Protein AF-A0A6L7X2J3-F1 (afdb_monomer_lite)

Sequence (134 aa):
MQEERAPAGAARVVRRAAAARRCGDAVPAAAGHPRRQVHFTLTLACRLNEVERFFALLPGKQLRRGVHRSTQELEPAIRGAIDTVNADLRPFRRTKSADEILATSKRWCLGTLDGLQRHKEISKASESTTCVTM

Foldseek 3Di:
DDPPPQPPPQAEAEDEDDPPDDPPPDDCPVPPDPSYHYHYDYPQLCVPDVVSVLVVCCCVPFVVVDDDPDPVSVVVSVVVSVVVCVVPVDPPDDPDDSVRSVVVSVVVVVVVVVVVVVVVVVVVVVVVVVVVPD

Structure (mmCIF, N/CA/C/O backbone):
data_AF-A0A6L7X2J3-F1
#
_entry.id   AF-A0A6L7X2J3-F1
#
loop_
_atom_site.group_PDB
_atom_site.id
_atom_site.type_symbol
_atom_site.label_atom_id
_atom_site.label_alt_id
_atom_site.label_comp_id
_atom_site.label_asym_id
_atom_site.label_entity_id
_atom_site.label_seq_id
_atom_site.pdbx_PDB_ins_code
_atom_site.Cartn_x
_atom_site.Cartn_y
_atom_site.Cartn_z
_atom_site.occupancy
_atom_site.B_iso_or_equiv
_atom_site.auth_seq_id
_atom_site.auth_comp_id
_atom_site.auth_asym_id
_atom_site.auth_atom_id
_atom_site.pdbx_PDB_model_num
ATOM 1 N N . MET A 1 1 ? 1.403 -12.368 -18.841 1.00 28.92 1 MET A N 1
ATOM 2 C CA . MET A 1 1 ? 0.941 -13.569 -18.111 1.00 28.92 1 MET A CA 1
ATOM 3 C C . MET A 1 1 ? -0.522 -13.368 -17.782 1.00 28.92 1 MET A C 1
ATOM 5 O O . MET A 1 1 ? -0.855 -12.323 -17.238 1.00 28.92 1 MET A O 1
ATOM 9 N N . GLN A 1 2 ? -1.387 -14.279 -18.222 1.00 23.83 2 GLN A N 1
ATOM 10 C CA . GLN A 1 2 ? -2.829 -14.133 -18.056 1.00 23.83 2 GLN A CA 1
ATOM 11 C C . GLN A 1 2 ? -3.178 -14.075 -16.569 1.00 23.83 2 GLN A C 1
ATOM 13 O O . GLN A 1 2 ? -2.687 -14.877 -15.776 1.00 23.83 2 GLN A O 1
ATOM 18 N N . GLU A 1 3 ? -3.998 -13.098 -16.189 1.00 33.53 3 GLU A N 1
ATOM 19 C CA . GLU A 1 3 ? -4.639 -13.078 -14.883 1.00 33.53 3 GLU A CA 1
ATOM 20 C C . GLU A 1 3 ? -5.674 -14.201 -14.879 1.00 33.53 3 GLU A C 1
ATOM 22 O O . GLU A 1 3 ? -6.850 -14.001 -15.169 1.00 33.53 3 GLU A O 1
ATOM 27 N N . GLU A 1 4 ? -5.200 -15.423 -14.638 1.00 33.00 4 GLU A N 1
ATOM 28 C CA . GLU A 1 4 ? -6.060 -16.571 -14.420 1.00 33.00 4 GLU A CA 1
ATOM 29 C C . GLU A 1 4 ? -6.860 -16.280 -13.151 1.00 33.00 4 GLU A C 1
ATOM 31 O O . GLU A 1 4 ? -6.338 -16.260 -12.021 1.00 33.00 4 GLU A O 1
ATOM 36 N N . ARG A 1 5 ? -8.125 -15.926 -13.383 1.00 40.00 5 ARG A N 1
ATOM 37 C CA . ARG A 1 5 ? -9.124 -15.642 -12.363 1.00 40.00 5 ARG A CA 1
ATOM 38 C C . ARG A 1 5 ? -9.212 -16.885 -11.490 1.00 40.00 5 ARG A C 1
ATOM 40 O O . ARG A 1 5 ? -9.610 -17.946 -11.959 1.00 40.00 5 ARG A O 1
ATOM 47 N N . ALA A 1 6 ? -8.767 -16.759 -10.241 1.00 48.22 6 ALA A N 1
ATOM 48 C CA . ALA A 1 6 ? -8.730 -17.882 -9.318 1.00 48.22 6 ALA A CA 1
ATOM 49 C C . ALA A 1 6 ? -10.130 -18.524 -9.213 1.00 48.22 6 ALA A C 1
ATOM 51 O O . ALA A 1 6 ? -11.123 -17.786 -9.197 1.00 48.22 6 ALA A O 1
ATOM 52 N N . PRO A 1 7 ? -10.230 -19.865 -9.141 1.00 50.25 7 PRO A N 1
ATOM 53 C CA . PRO A 1 7 ? -11.517 -20.536 -9.009 1.00 50.25 7 PRO A CA 1
ATOM 54 C C . PRO A 1 7 ? -12.232 -20.035 -7.750 1.00 50.25 7 PRO A C 1
ATOM 56 O O . PRO A 1 7 ? -11.593 -19.767 -6.727 1.00 50.25 7 PRO A O 1
ATOM 59 N N . ALA A 1 8 ? -13.554 -19.879 -7.834 1.00 51.44 8 ALA A N 1
ATOM 60 C CA . ALA A 1 8 ? -14.373 -19.334 -6.755 1.00 51.44 8 ALA A CA 1
ATOM 61 C C . ALA A 1 8 ? -14.059 -20.036 -5.416 1.00 51.44 8 ALA A C 1
ATOM 63 O O . ALA A 1 8 ? -14.184 -21.254 -5.288 1.00 51.44 8 ALA A O 1
ATOM 64 N N . GLY A 1 9 ? -13.595 -19.267 -4.424 1.00 55.84 9 GLY A N 1
ATOM 65 C CA . GLY A 1 9 ? -13.215 -19.771 -3.097 1.00 55.84 9 GLY A CA 1
ATOM 66 C C . GLY A 1 9 ? -11.722 -20.071 -2.883 1.00 55.84 9 GLY A C 1
ATOM 67 O O . GLY A 1 9 ? -11.351 -20.493 -1.786 1.00 55.84 9 GLY A O 1
ATOM 68 N N . ALA A 1 10 ? -10.852 -19.848 -3.874 1.00 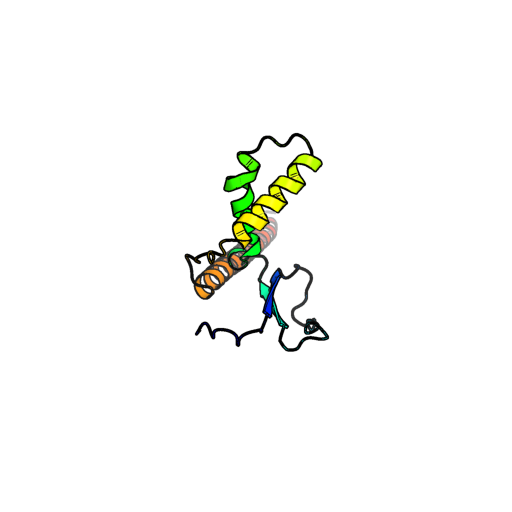61.78 10 ALA A N 1
ATOM 69 C CA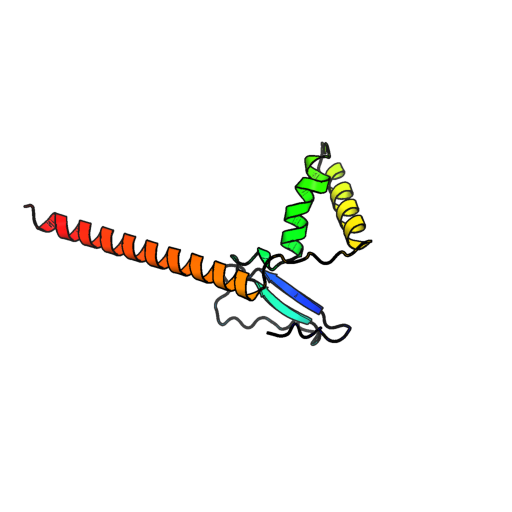 . ALA A 1 10 ? -9.401 -19.861 -3.679 1.00 61.78 10 ALA A CA 1
ATOM 70 C C . ALA A 1 10 ? -8.913 -18.508 -3.137 1.00 61.78 10 ALA A C 1
ATOM 72 O O . ALA A 1 10 ? -9.085 -17.466 -3.768 1.00 61.78 10 ALA A O 1
ATOM 73 N N . ALA A 1 11 ? -8.287 -18.521 -1.961 1.00 65.88 11 ALA A N 1
ATOM 74 C CA . ALA A 1 11 ? -7.763 -17.318 -1.328 1.00 65.88 11 ALA A CA 1
ATOM 75 C C . ALA A 1 11 ? -6.259 -17.201 -1.599 1.00 65.88 11 ALA A C 1
ATOM 77 O O . ALA A 1 11 ? -5.469 -18.045 -1.180 1.00 65.88 11 ALA A O 1
ATOM 78 N N . ARG A 1 12 ? -5.841 -16.131 -2.278 1.00 66.19 12 ARG A N 1
ATOM 79 C CA . ARG A 1 12 ? -4.420 -15.787 -2.402 1.00 66.19 12 ARG A CA 1
ATOM 80 C C . ARG A 1 12 ? -4.020 -14.924 -1.210 1.00 66.19 12 ARG A C 1
ATOM 82 O O . ARG A 1 12 ? -4.547 -13.834 -1.019 1.00 66.19 12 ARG A O 1
ATOM 89 N N . VAL A 1 13 ? -3.095 -15.418 -0.397 1.00 70.38 13 VAL A N 1
ATOM 90 C CA . VAL A 1 13 ? -2.556 -14.707 0.764 1.00 70.38 13 VAL A CA 1
ATOM 91 C C . VAL A 1 13 ? -1.255 -14.040 0.342 1.00 70.38 13 VAL A C 1
ATOM 93 O O . VAL A 1 13 ? -0.255 -14.714 0.113 1.00 70.38 13 VAL A O 1
ATOM 96 N N . VAL A 1 14 ? -1.250 -12.715 0.242 1.00 72.12 14 VAL A N 1
ATOM 97 C CA . VAL A 1 14 ? -0.047 -11.951 -0.108 1.00 72.12 14 VAL A CA 1
ATOM 98 C C . VAL A 1 14 ? 0.632 -11.475 1.171 1.00 72.12 14 VAL A C 1
ATOM 100 O O . VAL A 1 14 ? 0.008 -10.831 2.013 1.00 72.12 14 VAL A O 1
ATOM 103 N N . ARG A 1 15 ? 1.915 -11.798 1.338 1.00 70.19 15 ARG A N 1
ATOM 104 C CA . ARG A 1 15 ? 2.729 -11.370 2.482 1.00 70.19 15 ARG A CA 1
ATOM 105 C C . ARG A 1 15 ? 4.012 -10.719 1.999 1.00 70.19 15 ARG A C 1
ATOM 107 O O . ARG A 1 15 ? 4.631 -11.180 1.049 1.00 70.19 15 ARG A O 1
ATOM 114 N N . ARG A 1 16 ? 4.473 -9.683 2.691 1.00 68.38 16 ARG A N 1
ATOM 115 C CA . ARG A 1 16 ? 5.816 -9.146 2.461 1.00 68.38 16 ARG A CA 1
ATOM 116 C C . ARG A 1 16 ? 6.856 -10.149 2.962 1.00 68.38 16 ARG A C 1
ATOM 118 O O . ARG A 1 16 ? 6.736 -10.663 4.077 1.00 68.38 16 ARG A O 1
ATOM 125 N N . ALA A 1 17 ? 7.873 -10.438 2.156 1.00 65.44 17 ALA A N 1
ATOM 126 C CA . ALA A 1 17 ? 9.023 -11.200 2.630 1.00 65.44 17 ALA A CA 1
ATOM 127 C C . ALA A 1 17 ? 9.800 -10.355 3.653 1.00 65.44 17 ALA A C 1
ATOM 129 O O . ALA A 1 17 ? 10.194 -9.227 3.365 1.00 65.44 17 ALA A O 1
ATOM 130 N N . ALA A 1 18 ? 10.012 -10.885 4.858 1.00 62.91 18 ALA A N 1
ATOM 131 C CA . ALA A 1 18 ? 10.980 -10.308 5.784 1.00 62.91 18 ALA A CA 1
ATOM 132 C C . ALA A 1 18 ? 12.390 -10.531 5.216 1.00 62.91 18 ALA A C 1
ATOM 134 O O . ALA A 1 18 ? 12.655 -11.600 4.666 1.00 62.91 18 ALA A O 1
ATOM 135 N N . ALA A 1 19 ? 13.290 -9.555 5.377 1.00 57.34 19 ALA A N 1
ATOM 136 C CA . ALA A 1 19 ? 14.650 -9.594 4.823 1.00 57.34 19 ALA A CA 1
ATOM 137 C C . ALA A 1 19 ? 15.470 -10.835 5.241 1.00 57.34 19 ALA A C 1
ATOM 139 O O . ALA A 1 19 ? 16.445 -11.172 4.582 1.00 57.34 19 ALA A O 1
ATOM 140 N N . ALA A 1 20 ? 15.058 -11.525 6.308 1.00 52.19 20 ALA A N 1
ATOM 141 C CA . ALA A 1 20 ? 15.744 -12.680 6.875 1.00 52.19 20 ALA A CA 1
ATOM 142 C C . ALA A 1 20 ? 15.335 -14.049 6.292 1.00 52.19 20 ALA A C 1
ATOM 144 O O . ALA A 1 20 ? 15.897 -15.056 6.712 1.00 52.19 20 ALA A O 1
ATOM 145 N N . ARG A 1 21 ? 14.370 -14.139 5.361 1.00 55.47 21 ARG A N 1
ATOM 146 C CA . ARG A 1 21 ? 14.031 -15.441 4.751 1.00 55.47 21 ARG A CA 1
ATOM 147 C C . ARG A 1 21 ? 15.055 -15.777 3.672 1.00 55.47 21 ARG A C 1
ATOM 149 O O . ARG A 1 21 ? 15.137 -15.071 2.666 1.00 55.47 21 ARG A O 1
ATOM 156 N N . ARG A 1 22 ? 15.834 -16.841 3.878 1.00 43.25 22 ARG A N 1
ATOM 157 C CA . ARG A 1 22 ? 16.751 -17.348 2.853 1.00 43.25 22 ARG A CA 1
ATOM 158 C C . ARG A 1 22 ? 15.945 -17.924 1.693 1.00 43.25 22 ARG A C 1
ATOM 160 O O . ARG A 1 22 ? 14.881 -18.514 1.882 1.00 43.25 22 ARG A O 1
ATOM 167 N N . CYS A 1 23 ? 16.475 -17.755 0.486 1.00 33.28 23 CYS A N 1
ATOM 168 C CA . CYS A 1 23 ? 16.013 -18.463 -0.702 1.00 33.28 23 CYS A CA 1
ATOM 169 C C . CYS A 1 23 ? 16.276 -19.964 -0.465 1.00 33.28 23 CYS A C 1
ATOM 171 O O . CYS A 1 23 ? 17.402 -20.417 -0.638 1.00 33.28 23 CYS A O 1
ATOM 173 N N . GLY A 1 24 ? 15.296 -20.696 0.069 1.00 41.97 24 GLY A N 1
ATOM 174 C CA . GLY A 1 24 ? 15.444 -22.108 0.446 1.00 41.97 24 GLY A CA 1
ATOM 175 C C . GLY A 1 24 ? 14.568 -22.553 1.619 1.00 41.97 24 GLY A C 1
ATOM 176 O O . GLY A 1 24 ? 14.236 -23.731 1.705 1.00 41.97 24 GLY A O 1
ATOM 177 N N . ASP A 1 25 ? 14.125 -21.629 2.478 1.00 49.88 25 ASP A N 1
ATOM 178 C CA . ASP A 1 25 ? 13.216 -21.985 3.568 1.00 49.88 25 ASP A CA 1
ATOM 179 C C . ASP A 1 25 ? 11.824 -22.270 2.984 1.00 49.88 25 ASP A C 1
ATOM 181 O O . ASP A 1 25 ? 11.120 -21.358 2.534 1.00 49.88 25 ASP A O 1
ATOM 185 N N . ALA A 1 26 ? 11.436 -23.548 2.964 1.00 49.72 26 ALA A N 1
ATOM 186 C CA . ALA A 1 26 ? 10.107 -23.973 2.554 1.00 49.72 26 ALA A CA 1
ATOM 187 C C . ALA A 1 26 ? 9.061 -23.212 3.377 1.00 49.72 26 ALA A C 1
ATOM 189 O O . ALA A 1 26 ? 8.982 -23.313 4.602 1.00 49.72 26 ALA A O 1
ATOM 190 N N . VAL A 1 27 ? 8.251 -22.417 2.687 1.00 55.09 27 VAL A N 1
ATOM 191 C CA . VAL A 1 27 ? 7.073 -21.797 3.280 1.00 55.09 27 VAL A CA 1
ATOM 192 C C . VAL A 1 27 ? 6.161 -22.954 3.670 1.00 55.09 27 VAL A C 1
ATOM 194 O O . VAL A 1 27 ? 5.818 -23.735 2.779 1.00 55.09 27 VAL A O 1
ATOM 197 N N . PRO A 1 28 ? 5.732 -23.096 4.938 1.00 53.47 28 PRO A N 1
ATOM 198 C CA . PRO A 1 28 ? 4.650 -24.015 5.218 1.00 53.47 28 PRO A CA 1
ATOM 199 C C . PRO A 1 28 ? 3.470 -23.530 4.379 1.00 53.47 28 PRO A C 1
ATOM 201 O O . PRO A 1 28 ? 2.949 -22.429 4.605 1.00 53.47 28 PRO A O 1
ATOM 204 N N . ALA A 1 29 ? 3.085 -24.324 3.371 1.00 55.03 29 ALA A N 1
ATOM 205 C CA . ALA A 1 29 ? 1.770 -24.219 2.754 1.00 55.03 29 ALA A CA 1
ATOM 206 C C . ALA A 1 29 ? 0.794 -24.007 3.907 1.00 55.03 29 ALA A C 1
ATOM 208 O O . ALA A 1 29 ? 0.960 -24.668 4.926 1.00 55.03 29 ALA A O 1
ATOM 209 N N . ALA A 1 30 ? -0.115 -23.033 3.822 1.00 56.16 30 ALA A N 1
ATOM 210 C CA . ALA A 1 30 ? -1.015 -22.711 4.928 1.00 56.16 30 ALA A CA 1
ATOM 211 C C . ALA A 1 30 ? -1.639 -24.019 5.450 1.00 56.16 30 ALA A C 1
ATOM 213 O O . ALA A 1 30 ? -2.497 -24.580 4.773 1.00 56.16 30 ALA A O 1
ATOM 214 N N . ALA A 1 31 ? -1.142 -24.538 6.582 1.00 52.53 31 ALA A N 1
ATOM 215 C CA . ALA A 1 31 ? -0.915 -25.983 6.784 1.00 52.53 31 ALA A CA 1
ATOM 216 C C . ALA A 1 31 ? -2.173 -26.833 7.035 1.00 52.53 31 ALA A C 1
ATOM 218 O O . ALA A 1 31 ? -2.093 -27.935 7.559 1.00 52.53 31 ALA A O 1
ATOM 219 N N . GLY A 1 32 ? -3.338 -26.336 6.628 1.00 59.91 32 GLY A N 1
ATOM 220 C CA . GLY A 1 32 ? -4.607 -27.055 6.637 1.00 59.91 32 GLY A CA 1
ATOM 221 C C . GLY A 1 32 ? -5.567 -26.671 5.506 1.00 59.91 32 GLY A C 1
ATOM 222 O O . GLY A 1 32 ? -6.696 -27.147 5.503 1.00 59.91 32 GLY A O 1
ATOM 223 N N . HIS A 1 33 ? -5.178 -25.817 4.544 1.00 59.12 33 HIS A N 1
ATOM 224 C CA . HIS A 1 33 ? -6.091 -25.365 3.484 1.00 59.12 33 HIS A CA 1
ATOM 225 C C . HIS A 1 33 ? -5.420 -25.290 2.102 1.00 59.12 33 HIS A C 1
ATOM 227 O O . HIS A 1 33 ? -4.853 -24.250 1.759 1.00 59.12 33 HIS A O 1
ATOM 233 N N . PRO A 1 34 ? -5.565 -26.322 1.247 1.00 65.31 34 PRO A N 1
ATOM 234 C CA . PRO A 1 34 ? -4.947 -26.363 -0.086 1.00 65.31 34 PRO A CA 1
ATOM 235 C C . PRO A 1 34 ? -5.450 -25.266 -1.041 1.00 65.31 34 PRO A C 1
ATOM 237 O O . PRO A 1 34 ? -4.804 -24.956 -2.035 1.00 65.31 34 PRO A O 1
ATOM 240 N N . ARG A 1 35 ? -6.577 -24.615 -0.719 1.00 69.62 35 ARG A N 1
ATOM 241 C CA . ARG A 1 35 ? -7.112 -23.460 -1.462 1.00 69.62 35 ARG A CA 1
ATOM 242 C C . ARG A 1 35 ? -6.430 -22.126 -1.122 1.00 69.62 35 ARG A C 1
ATOM 244 O O . ARG A 1 35 ? -6.794 -21.107 -1.707 1.00 69.62 35 ARG A O 1
ATOM 251 N N . ARG A 1 36 ? -5.489 -22.100 -0.167 1.00 65.75 36 ARG A N 1
ATOM 252 C CA . ARG A 1 36 ? -4.740 -20.898 0.227 1.00 65.75 36 ARG A CA 1
ATOM 253 C C . ARG A 1 36 ? -3.328 -20.920 -0.351 1.00 65.75 36 ARG A C 1
ATOM 255 O O . ARG A 1 36 ? -2.443 -21.567 0.200 1.00 65.75 36 ARG A O 1
ATOM 262 N N . GLN A 1 37 ? -3.106 -20.169 -1.427 1.00 69.62 37 GLN A N 1
ATOM 263 C CA . GLN A 1 37 ? -1.766 -19.963 -1.985 1.00 69.62 37 GLN A CA 1
ATOM 264 C C . GLN A 1 37 ? -1.122 -18.739 -1.337 1.00 69.62 37 GLN A C 1
ATOM 266 O O . GLN A 1 37 ? -1.696 -17.650 -1.358 1.00 69.62 37 GLN A O 1
ATOM 271 N N . VAL A 1 38 ? 0.058 -18.913 -0.737 1.00 71.50 38 VAL A N 1
ATOM 272 C CA . VAL A 1 38 ? 0.809 -17.813 -0.119 1.00 71.50 38 VAL A CA 1
ATOM 273 C C . VAL A 1 38 ? 1.823 -17.274 -1.126 1.00 71.50 38 VAL A C 1
ATOM 275 O O . VAL A 1 38 ? 2.722 -17.999 -1.541 1.00 71.50 38 VAL A O 1
ATOM 278 N N . HIS A 1 39 ? 1.705 -15.998 -1.489 1.00 72.75 39 HIS A N 1
ATOM 279 C CA . HIS A 1 39 ? 2.659 -15.296 -2.346 1.00 72.75 39 HIS A CA 1
ATOM 280 C C . HIS A 1 39 ? 3.485 -14.317 -1.518 1.00 72.75 39 HIS A C 1
ATOM 282 O O . HIS A 1 39 ? 2.942 -13.589 -0.682 1.00 72.75 39 HIS A O 1
ATOM 288 N N . PHE A 1 40 ? 4.790 -14.269 -1.781 1.00 68.06 40 PHE A N 1
ATOM 289 C CA . PHE A 1 40 ? 5.676 -13.300 -1.152 1.00 68.06 40 PHE A CA 1
ATOM 290 C C . PHE A 1 40 ? 5.965 -12.135 -2.083 1.00 68.06 40 PHE A C 1
ATOM 292 O O . PHE A 1 40 ? 6.444 -12.314 -3.200 1.00 68.06 40 PHE A O 1
ATOM 299 N N . THR A 1 41 ? 5.705 -10.928 -1.600 1.00 64.38 41 THR A N 1
ATOM 300 C CA . THR A 1 41 ? 6.093 -9.695 -2.276 1.00 64.38 41 THR A CA 1
ATOM 301 C C . THR A 1 41 ? 7.494 -9.311 -1.825 1.00 64.38 41 THR A C 1
ATOM 303 O O . THR A 1 41 ? 7.767 -9.251 -0.621 1.00 64.38 41 THR A O 1
ATOM 306 N N . LEU A 1 42 ? 8.381 -9.023 -2.781 1.00 64.06 42 LEU A N 1
ATOM 307 C CA . LEU A 1 42 ? 9.681 -8.424 -2.484 1.00 64.06 42 LEU A CA 1
ATOM 308 C C . LEU A 1 42 ? 9.479 -7.137 -1.675 1.00 64.06 42 LEU A C 1
ATOM 310 O O . LEU A 1 42 ? 8.564 -6.361 -1.949 1.00 64.06 42 LEU A O 1
ATOM 314 N N . THR A 1 43 ? 10.374 -6.879 -0.724 1.00 63.84 43 THR A N 1
ATOM 315 C CA . THR A 1 43 ? 10.379 -5.684 0.139 1.00 63.84 43 THR A CA 1
ATOM 316 C C . THR A 1 43 ? 10.254 -4.376 -0.656 1.00 63.84 43 THR A C 1
ATOM 318 O O . THR A 1 43 ? 9.604 -3.435 -0.210 1.00 63.84 43 THR A O 1
ATOM 321 N N . LEU A 1 44 ? 10.832 -4.336 -1.859 1.00 65.38 44 LEU A N 1
ATOM 322 C CA . LEU A 1 44 ? 10.843 -3.177 -2.762 1.00 65.38 44 LEU A CA 1
ATOM 323 C C . LEU A 1 44 ? 9.672 -3.153 -3.758 1.00 65.38 44 LEU A C 1
ATOM 325 O O . LEU A 1 44 ? 9.520 -2.198 -4.516 1.00 65.38 44 LEU A O 1
ATOM 329 N N . ALA A 1 45 ? 8.836 -4.190 -3.759 1.00 68.38 45 ALA A N 1
ATOM 330 C CA . ALA A 1 45 ? 7.638 -4.305 -4.584 1.00 68.38 45 ALA A CA 1
ATOM 331 C C . ALA A 1 45 ? 6.353 -4.108 -3.755 1.00 68.38 45 ALA A C 1
ATOM 333 O O . ALA A 1 45 ? 5.290 -4.596 -4.133 1.00 68.38 45 ALA A O 1
ATOM 334 N N . CYS A 1 46 ? 6.431 -3.350 -2.653 1.00 64.31 46 CYS A N 1
ATOM 335 C CA . CYS A 1 46 ? 5.305 -2.950 -1.793 1.00 64.31 46 CYS A CA 1
ATOM 336 C C . CYS A 1 46 ? 4.067 -2.472 -2.569 1.00 64.31 46 CYS A C 1
ATOM 338 O O . CYS A 1 46 ? 2.931 -2.713 -2.173 1.00 64.31 46 CYS A O 1
ATOM 340 N N . ARG A 1 47 ? 4.285 -1.855 -3.737 1.00 64.56 47 ARG A N 1
ATOM 341 C CA . ARG A 1 47 ? 3.245 -1.359 -4.648 1.00 64.56 47 ARG A CA 1
ATOM 342 C C . ARG A 1 47 ? 2.338 -2.461 -5.224 1.00 64.56 47 ARG A C 1
ATOM 344 O O . ARG A 1 47 ? 1.277 -2.143 -5.755 1.00 64.56 47 ARG A O 1
ATOM 351 N N . LEU A 1 48 ? 2.729 -3.731 -5.122 1.00 68.56 48 LEU A N 1
ATOM 352 C CA . LEU A 1 48 ? 1.882 -4.873 -5.470 1.00 68.56 48 LEU A CA 1
ATOM 353 C C . LEU A 1 48 ? 0.894 -5.232 -4.352 1.00 68.56 48 LEU A C 1
ATOM 355 O O . LEU A 1 48 ? -0.115 -5.867 -4.641 1.00 68.56 48 LEU A O 1
ATOM 359 N N . ASN A 1 49 ? 1.133 -4.833 -3.103 1.00 74.00 49 ASN A N 1
ATOM 360 C CA . ASN A 1 49 ? 0.248 -5.171 -1.995 1.00 74.00 49 ASN A CA 1
ATOM 361 C C . ASN A 1 49 ? -0.887 -4.141 -1.861 1.00 74.00 49 ASN A C 1
ATOM 363 O O . ASN A 1 49 ? -0.657 -2.965 -1.573 1.00 74.00 49 ASN A O 1
ATOM 367 N N . GLU A 1 50 ? -2.128 -4.585 -2.053 1.00 74.50 50 GLU A N 1
ATOM 368 C CA . GLU A 1 50 ? -3.316 -3.731 -1.937 1.00 74.50 50 GLU A CA 1
ATOM 369 C C . GLU A 1 50 ? -3.552 -3.251 -0.504 1.00 74.50 50 GLU A C 1
ATOM 371 O O . GLU A 1 50 ? -3.981 -2.117 -0.302 1.00 74.50 50 GLU A O 1
ATOM 376 N N . VAL A 1 51 ? -3.174 -4.056 0.492 1.00 79.12 51 VAL A N 1
ATOM 377 C CA . VAL A 1 51 ? -3.252 -3.674 1.908 1.00 79.12 51 VAL A CA 1
ATOM 378 C C . VAL A 1 51 ? -2.319 -2.496 2.193 1.00 79.12 51 VAL A C 1
ATOM 380 O O . VAL A 1 51 ? -2.715 -1.518 2.823 1.00 79.12 51 VAL A O 1
ATOM 383 N N . GLU A 1 52 ? -1.094 -2.525 1.66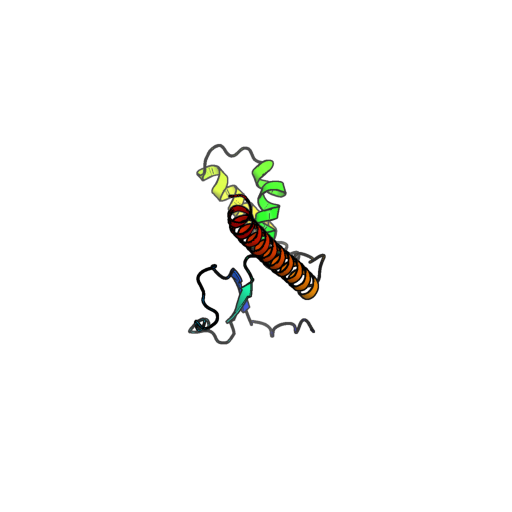0 1.00 79.56 52 GLU A N 1
ATOM 384 C CA . GLU A 1 52 ? -0.153 -1.403 1.790 1.00 79.56 52 GLU A CA 1
ATOM 385 C C . GLU A 1 52 ? -0.672 -0.151 1.066 1.00 79.56 52 GLU A C 1
ATOM 387 O O . GLU A 1 52 ? -0.489 0.967 1.548 1.00 79.56 52 GLU A O 1
ATOM 392 N N . ARG A 1 53 ? -1.394 -0.316 -0.052 1.00 78.75 53 ARG A N 1
ATOM 393 C CA . ARG A 1 53 ? -2.039 0.803 -0.752 1.00 78.75 53 ARG A CA 1
ATOM 394 C C . ARG A 1 53 ? -3.205 1.398 0.043 1.00 78.75 53 ARG A C 1
ATOM 396 O O . ARG A 1 53 ? -3.337 2.621 0.057 1.00 78.75 53 ARG A O 1
ATOM 403 N N . PHE A 1 54 ? -4.011 0.574 0.711 1.00 82.38 54 PHE A N 1
ATOM 404 C CA . PHE A 1 54 ? -5.068 1.029 1.616 1.00 82.38 54 PHE A CA 1
ATOM 405 C C . PHE A 1 54 ? -4.486 1.896 2.740 1.00 82.38 54 PHE A C 1
ATOM 407 O O . PHE A 1 54 ? -4.895 3.048 2.902 1.00 82.38 54 PHE A O 1
ATOM 414 N N . PHE A 1 55 ? -3.456 1.404 3.435 1.00 82.62 55 PHE A N 1
ATOM 415 C CA . PHE A 1 55 ? -2.807 2.156 4.512 1.00 82.62 55 PHE A CA 1
ATOM 416 C C . PHE A 1 55 ? -2.068 3.407 4.024 1.00 82.62 55 PHE A C 1
ATOM 418 O O . PHE A 1 55 ? -1.981 4.380 4.765 1.00 82.62 55 PHE A O 1
ATOM 425 N N . ALA A 1 56 ? -1.600 3.447 2.775 1.00 82.19 56 ALA A N 1
ATOM 426 C CA . ALA A 1 56 ? -1.044 4.668 2.189 1.00 82.19 56 ALA A CA 1
ATOM 427 C C . ALA A 1 56 ? -2.108 5.757 1.934 1.00 82.19 56 ALA A C 1
ATOM 429 O O . ALA A 1 56 ? -1.789 6.945 1.937 1.00 82.19 56 ALA A O 1
ATOM 430 N N . LEU A 1 57 ? -3.369 5.373 1.701 1.00 81.44 57 LEU A N 1
ATOM 431 C CA . LEU A 1 57 ? -4.475 6.298 1.412 1.00 81.44 57 LEU A CA 1
ATOM 432 C C . LEU A 1 57 ? -5.261 6.710 2.662 1.00 81.44 57 LEU A C 1
ATOM 434 O O . LEU A 1 57 ? -5.844 7.797 2.684 1.00 81.44 57 LEU A O 1
ATOM 438 N N . LEU A 1 58 ? -5.264 5.864 3.692 1.00 84.62 58 LEU A N 1
ATOM 439 C CA . LEU A 1 58 ? -5.974 6.079 4.952 1.00 84.62 58 LEU A CA 1
ATOM 440 C C . LEU A 1 58 ? -5.651 7.444 5.605 1.00 84.62 58 LEU A C 1
ATOM 442 O O . LEU A 1 58 ? -6.595 8.151 5.977 1.00 84.62 58 LEU A O 1
ATOM 446 N N . PRO A 1 59 ? -4.381 7.908 5.664 1.00 80.62 59 PRO A N 1
ATOM 447 C CA . PRO A 1 59 ? -4.068 9.202 6.254 1.00 80.62 59 PRO A CA 1
ATOM 448 C C . PRO A 1 59 ? -4.658 10.380 5.483 1.00 80.62 59 PRO A C 1
ATOM 450 O O . PRO A 1 59 ? -5.172 11.309 6.092 1.00 80.62 59 PRO A O 1
ATOM 453 N N . GLY A 1 60 ? -4.610 10.355 4.148 1.00 77.88 60 GLY A N 1
ATOM 454 C CA . GLY A 1 60 ? -5.091 11.464 3.318 1.00 77.88 60 GLY A CA 1
ATOM 455 C C . GLY A 1 60 ? -6.615 11.590 3.277 1.00 77.88 60 GLY A C 1
ATOM 456 O O . GLY A 1 60 ? -7.135 12.687 3.071 1.00 77.88 60 GLY A O 1
ATOM 457 N N . LYS A 1 61 ? -7.330 10.477 3.475 1.00 73.56 61 LYS A N 1
ATOM 458 C CA . LYS A 1 61 ? -8.795 10.439 3.415 1.00 73.56 61 LYS A CA 1
ATOM 459 C C . LYS A 1 61 ? -9.469 10.666 4.765 1.00 73.56 61 LYS A C 1
ATOM 461 O O . LYS A 1 61 ? -10.501 11.323 4.786 1.00 73.56 61 LYS A O 1
ATOM 466 N N . GLN A 1 62 ? -8.910 10.126 5.849 1.00 72.44 62 GLN A N 1
ATOM 467 C CA . GLN A 1 62 ? -9.585 10.083 7.150 1.00 72.44 62 GLN A CA 1
ATOM 468 C C . GLN A 1 62 ? -8.724 10.674 8.274 1.00 72.44 62 GLN A C 1
ATOM 470 O O . GLN A 1 62 ? -9.156 11.605 8.945 1.00 72.44 62 GLN A O 1
ATOM 475 N N . LEU A 1 63 ? -7.473 10.228 8.438 1.00 78.19 63 LEU A N 1
ATOM 476 C CA . LEU A 1 63 ? -6.713 10.568 9.656 1.00 78.19 63 LEU A CA 1
ATOM 477 C C . LEU A 1 63 ? -6.168 11.999 9.695 1.00 78.19 63 LEU A C 1
ATOM 479 O O . LEU A 1 63 ? -6.112 12.592 10.760 1.00 78.19 63 LEU A O 1
ATOM 483 N N . ARG A 1 64 ? -5.759 12.580 8.560 1.00 77.00 64 ARG A N 1
ATOM 484 C CA . ARG A 1 64 ? -5.259 13.971 8.516 1.00 77.00 64 ARG A CA 1
ATOM 485 C C . ARG A 1 64 ? -6.372 15.016 8.539 1.00 77.00 64 ARG A C 1
ATOM 487 O O . ARG A 1 64 ? -6.084 16.194 8.710 1.00 77.00 64 ARG A O 1
ATOM 494 N N . ARG A 1 65 ? -7.618 14.598 8.299 1.00 74.00 65 ARG A N 1
ATOM 495 C CA . ARG A 1 65 ? -8.803 15.466 8.348 1.00 74.00 65 ARG A CA 1
ATOM 496 C C . ARG A 1 65 ? -9.501 15.402 9.708 1.00 74.00 65 ARG A C 1
ATOM 498 O O . ARG A 1 65 ? -10.242 16.320 10.035 1.00 74.00 65 ARG A O 1
ATOM 505 N N . GLY A 1 66 ? -9.259 14.345 10.484 1.00 71.19 66 GLY A N 1
ATOM 506 C CA . GLY A 1 66 ? -9.720 14.216 11.862 1.00 71.19 66 GLY A CA 1
ATOM 507 C C . GLY A 1 66 ? -8.751 14.854 12.857 1.00 71.19 66 GLY A C 1
ATOM 508 O O . GLY A 1 66 ? -7.534 14.772 12.704 1.00 71.19 66 GLY A O 1
ATOM 509 N N . VAL A 1 67 ? -9.294 15.473 13.905 1.00 73.75 67 VAL A N 1
ATOM 510 C CA . VAL A 1 67 ? -8.533 15.846 15.104 1.00 73.75 67 VAL A CA 1
ATOM 511 C C . VAL A 1 67 ? -8.786 14.751 16.133 1.00 73.75 67 VAL A C 1
ATOM 513 O O . VAL A 1 67 ? -9.833 14.739 16.769 1.00 73.75 67 VAL A O 1
ATOM 516 N N . HIS A 1 68 ? -7.851 13.812 16.261 1.00 81.88 68 HIS A N 1
ATOM 517 C CA . HIS A 1 68 ? -7.912 12.746 17.262 1.00 81.88 68 HIS A CA 1
ATOM 518 C C . HIS A 1 68 ? -6.982 13.114 18.417 1.00 81.88 68 HIS A C 1
ATOM 520 O O . HIS A 1 68 ? -5.784 13.304 18.203 1.00 81.88 68 HIS A O 1
ATOM 526 N N . ARG A 1 69 ? -7.521 13.254 19.630 1.00 82.44 69 ARG A N 1
ATOM 527 C CA . ARG A 1 69 ? -6.754 13.669 20.819 1.00 82.44 69 ARG A CA 1
ATOM 528 C C . ARG A 1 69 ? -6.239 12.486 21.634 1.00 82.44 69 ARG A C 1
ATOM 530 O O . ARG A 1 69 ? -5.407 12.671 22.517 1.00 82.44 69 ARG A O 1
ATOM 537 N N . SER A 1 70 ? -6.712 11.277 21.335 1.00 86.56 70 SER A N 1
ATOM 538 C CA . SER A 1 70 ? -6.306 10.044 22.006 1.00 86.56 70 SER A CA 1
ATOM 539 C C . SER A 1 70 ? -6.374 8.829 21.075 1.00 86.56 70 SER A C 1
ATOM 541 O O . SER A 1 70 ? -7.002 8.854 20.015 1.00 86.56 70 SER A O 1
ATOM 543 N N . THR A 1 71 ? -5.747 7.728 21.490 1.00 87.19 71 THR A N 1
ATOM 544 C CA . THR A 1 71 ? -5.842 6.432 20.801 1.00 87.19 71 THR A CA 1
ATOM 545 C C . THR A 1 71 ? -7.252 5.839 20.851 1.00 87.19 71 THR A C 1
ATOM 547 O O . THR A 1 71 ? -7.675 5.231 19.870 1.00 87.19 71 THR A O 1
ATOM 550 N N . GLN A 1 72 ? -8.008 6.078 21.930 1.00 88.31 72 GLN A N 1
ATOM 551 C CA . GLN A 1 72 ? -9.414 5.667 22.053 1.00 88.31 72 GLN A CA 1
ATOM 552 C C . GLN A 1 72 ? -10.330 6.352 21.033 1.00 88.31 72 GLN A C 1
ATOM 554 O O . GLN A 1 72 ? -11.317 5.760 20.613 1.00 88.31 72 GLN A O 1
ATOM 559 N N . GLU A 1 73 ? -10.004 7.574 20.605 1.00 82.44 73 GLU A N 1
ATOM 560 C CA . GLU A 1 73 ? -10.726 8.266 19.527 1.00 82.44 73 GLU A CA 1
ATOM 561 C C . GLU A 1 73 ? -10.254 7.831 18.131 1.00 82.44 73 GLU A C 1
ATOM 563 O O . GLU A 1 73 ? -11.010 7.895 17.160 1.00 82.44 73 GLU A O 1
ATOM 568 N N . LEU A 1 74 ? -9.002 7.385 18.014 1.00 87.62 74 LEU A N 1
ATOM 569 C CA . LEU A 1 74 ? -8.398 6.974 16.749 1.00 87.62 74 LEU A CA 1
ATOM 570 C C . LEU A 1 74 ? -8.862 5.581 16.300 1.00 87.62 74 LEU A C 1
ATOM 572 O O . LEU A 1 74 ? -9.160 5.379 15.122 1.00 87.62 74 LEU A O 1
ATOM 576 N N . GLU A 1 75 ? -8.932 4.615 17.218 1.00 90.38 75 GLU A N 1
ATOM 577 C CA . GLU A 1 75 ? -9.384 3.251 16.916 1.00 90.38 75 GLU A CA 1
ATOM 578 C C . GLU A 1 75 ? -10.753 3.181 16.214 1.00 90.38 75 GLU A C 1
ATOM 580 O O . GLU A 1 75 ? -10.834 2.541 15.159 1.00 90.38 75 GLU A O 1
ATOM 585 N N . PRO A 1 76 ? -11.826 3.822 16.720 1.00 88.94 76 PRO A N 1
ATOM 586 C CA . PRO A 1 76 ? -13.130 3.778 16.065 1.00 88.94 76 PRO A CA 1
ATOM 587 C C . PRO A 1 76 ? -13.116 4.476 14.702 1.00 88.94 76 PRO A C 1
ATOM 589 O O . PRO A 1 76 ? -13.772 4.003 13.775 1.00 88.94 76 PRO A O 1
ATOM 592 N N . ALA A 1 77 ? -12.322 5.537 14.530 1.00 85.88 77 ALA A N 1
ATOM 593 C CA . ALA A 1 77 ? -12.171 6.207 13.240 1.00 85.88 77 ALA A CA 1
ATOM 594 C C . ALA A 1 77 ? -11.507 5.297 12.189 1.00 85.88 77 ALA A C 1
ATOM 596 O O . ALA A 1 77 ? -11.941 5.251 11.036 1.00 85.88 77 ALA A O 1
ATOM 597 N N . ILE A 1 78 ? -10.489 4.523 12.586 1.00 88.25 78 ILE A N 1
ATOM 598 C CA . ILE A 1 78 ? -9.854 3.529 11.710 1.00 88.25 78 ILE A CA 1
ATOM 599 C C . ILE A 1 78 ? -10.836 2.403 11.367 1.00 88.25 78 ILE A C 1
ATOM 601 O O . ILE A 1 78 ? -10.928 2.023 10.200 1.00 88.25 78 ILE A O 1
ATOM 605 N N . ARG A 1 79 ? -11.591 1.887 12.347 1.00 89.69 79 ARG A N 1
ATOM 606 C CA . ARG A 1 79 ? -12.602 0.839 12.110 1.00 89.69 79 ARG A CA 1
ATOM 607 C C . ARG A 1 79 ? -13.686 1.308 11.140 1.00 89.69 79 ARG A C 1
ATOM 609 O O . ARG A 1 79 ? -13.911 0.644 10.136 1.00 89.69 79 ARG A O 1
ATOM 616 N N . GLY A 1 80 ? -14.248 2.499 11.347 1.00 87.75 80 GLY A N 1
ATOM 617 C CA . GLY A 1 80 ? -15.238 3.070 10.428 1.00 87.75 80 GLY A CA 1
ATOM 618 C C . GLY A 1 80 ? -14.692 3.284 9.011 1.00 87.75 80 GLY A C 1
ATOM 619 O O . GLY A 1 80 ? -15.404 3.077 8.026 1.00 87.75 80 GLY A O 1
ATOM 620 N N . ALA A 1 81 ? -13.408 3.633 8.876 1.00 84.50 81 ALA A N 1
ATOM 621 C CA . ALA A 1 81 ? -12.757 3.731 7.572 1.00 84.50 81 ALA A CA 1
ATOM 622 C C . ALA A 1 81 ? -12.626 2.366 6.874 1.00 84.50 81 ALA A C 1
ATOM 624 O O . ALA A 1 81 ? -12.802 2.287 5.657 1.00 84.50 81 ALA A O 1
ATOM 625 N N . ILE A 1 82 ? -12.332 1.302 7.629 1.00 87.81 82 ILE A N 1
ATOM 626 C CA . ILE A 1 82 ? -12.297 -0.075 7.121 1.00 87.81 82 ILE A CA 1
ATOM 627 C C . ILE A 1 82 ? -13.695 -0.500 6.662 1.00 87.81 82 ILE A C 1
ATOM 629 O O . ILE A 1 82 ? -13.837 -0.962 5.533 1.00 87.81 82 ILE A O 1
ATOM 633 N N . ASP A 1 83 ? -14.722 -0.280 7.482 1.00 88.62 83 ASP A N 1
ATOM 634 C CA . ASP A 1 83 ? -16.102 -0.667 7.169 1.00 88.62 83 ASP A CA 1
ATOM 635 C C . ASP A 1 83 ? -16.623 0.051 5.922 1.00 88.62 83 ASP A C 1
ATOM 637 O O . ASP A 1 83 ? -17.196 -0.574 5.033 1.00 88.62 83 ASP A O 1
ATOM 641 N N . THR A 1 84 ? -16.330 1.348 5.794 1.00 85.56 84 THR A N 1
ATOM 642 C CA . THR A 1 84 ? -16.698 2.140 4.610 1.00 85.56 84 THR A CA 1
ATOM 643 C C . THR A 1 84 ? -16.069 1.580 3.333 1.00 85.56 84 THR A C 1
ATOM 645 O O . THR A 1 84 ? -16.721 1.507 2.295 1.00 85.56 84 THR A O 1
ATOM 648 N N . VAL A 1 85 ? -14.793 1.185 3.390 1.00 81.75 85 VAL A N 1
ATOM 649 C CA . VAL A 1 85 ? -14.085 0.627 2.226 1.00 81.75 85 VAL A CA 1
ATOM 650 C C . VAL A 1 85 ? -14.525 -0.807 1.930 1.00 81.75 85 VAL A C 1
ATOM 652 O O . VAL A 1 85 ? -14.594 -1.187 0.766 1.00 81.75 85 VAL A O 1
ATOM 655 N N . ASN A 1 86 ? -14.862 -1.591 2.954 1.00 85.19 86 ASN A N 1
ATOM 656 C CA . ASN A 1 86 ? -15.395 -2.941 2.784 1.00 85.19 86 ASN A CA 1
ATOM 657 C C . ASN A 1 86 ? -16.833 -2.948 2.240 1.00 85.19 86 ASN A C 1
ATOM 659 O O . ASN A 1 86 ? -17.212 -3.907 1.573 1.00 85.19 86 ASN A O 1
ATOM 663 N N . ALA A 1 87 ? -17.625 -1.902 2.502 1.00 85.12 87 ALA A N 1
ATOM 664 C CA . ALA A 1 87 ? -18.991 -1.771 1.995 1.00 85.12 87 ALA A CA 1
ATOM 665 C C . ALA A 1 87 ? -19.049 -1.522 0.474 1.00 85.12 87 ALA A C 1
ATOM 667 O O . ALA A 1 87 ? -19.928 -2.055 -0.197 1.00 85.12 87 ALA A O 1
ATOM 668 N N . ASP A 1 88 ? -18.101 -0.758 -0.083 1.00 78.06 88 ASP A N 1
ATOM 669 C CA . ASP A 1 88 ? -17.929 -0.562 -1.532 1.00 78.06 88 ASP A CA 1
ATOM 670 C C . ASP A 1 88 ? -16.502 -0.957 -1.933 1.00 78.06 88 ASP A C 1
ATOM 672 O O . ASP A 1 88 ? -15.598 -0.118 -2.039 1.00 78.06 88 ASP A O 1
ATOM 676 N N . LEU A 1 89 ? -16.302 -2.267 -2.128 1.00 67.62 89 LEU A N 1
ATOM 677 C CA . LEU A 1 89 ? -15.038 -2.847 -2.579 1.00 67.62 89 LEU A CA 1
ATOM 678 C C . LEU A 1 89 ? -14.741 -2.416 -4.016 1.00 67.62 89 LEU A C 1
ATOM 680 O O . LEU A 1 89 ? -14.942 -3.164 -4.973 1.00 67.62 89 LEU A O 1
ATOM 684 N N . ARG A 1 90 ? -14.203 -1.210 -4.175 1.00 69.69 90 ARG A N 1
ATOM 685 C CA . ARG A 1 90 ? -13.622 -0.772 -5.440 1.00 69.69 90 ARG A CA 1
ATOM 686 C C . ARG A 1 90 ? -12.224 -1.364 -5.559 1.00 69.69 90 ARG A C 1
ATOM 688 O O . ARG A 1 90 ? -11.346 -0.963 -4.788 1.00 69.69 90 ARG A O 1
ATOM 695 N N . PRO A 1 91 ? -11.976 -2.268 -6.524 1.00 68.19 91 PRO A N 1
ATOM 696 C CA . PRO A 1 91 ? -10.642 -2.802 -6.735 1.00 68.19 91 PRO A CA 1
ATOM 697 C C . PRO A 1 91 ? -9.669 -1.648 -6.959 1.00 68.19 91 PRO A C 1
ATOM 699 O O . PRO A 1 91 ? -9.929 -0.743 -7.763 1.00 68.19 91 PRO A O 1
ATOM 702 N N . PHE A 1 92 ? -8.541 -1.653 -6.250 1.00 67.44 92 PHE A N 1
ATOM 703 C CA . PHE A 1 92 ? -7.520 -0.640 -6.469 1.00 67.44 92 PHE A CA 1
ATOM 704 C C . PHE A 1 92 ? -6.944 -0.818 -7.871 1.00 67.44 92 PHE A C 1
ATOM 706 O O . PHE A 1 92 ? -6.159 -1.726 -8.135 1.00 67.44 92 PHE A O 1
ATOM 713 N N . ARG A 1 93 ? -7.323 0.075 -8.789 1.00 69.75 93 ARG A N 1
ATOM 714 C CA . ARG A 1 93 ? -6.847 0.010 -10.169 1.00 69.75 93 ARG A CA 1
ATOM 715 C C . ARG A 1 93 ? -5.340 0.259 -10.193 1.00 69.75 93 ARG A C 1
ATOM 717 O O . ARG A 1 93 ? -4.871 1.367 -9.914 1.00 69.75 93 ARG A O 1
ATOM 724 N N . ARG A 1 94 ? -4.564 -0.777 -10.513 1.00 69.00 94 ARG A N 1
ATOM 725 C CA . ARG A 1 94 ? -3.121 -0.633 -10.711 1.00 69.00 94 ARG A CA 1
ATOM 726 C C . ARG A 1 94 ? -2.874 0.188 -11.974 1.00 69.00 94 ARG A C 1
ATOM 728 O O . ARG A 1 94 ? -3.402 -0.112 -13.036 1.00 69.00 94 ARG A O 1
ATOM 735 N N . THR A 1 95 ? -2.067 1.238 -11.845 1.00 77.06 95 THR A N 1
ATOM 736 C CA . THR A 1 95 ? -1.656 2.084 -12.979 1.00 77.06 95 THR A CA 1
ATOM 737 C C . THR A 1 95 ? -0.554 1.431 -13.813 1.00 77.06 95 THR A C 1
ATOM 739 O O . THR A 1 95 ? -0.364 1.802 -14.961 1.00 77.06 95 THR A O 1
ATOM 742 N N . LYS A 1 96 ? 0.186 0.491 -13.215 1.00 78.38 96 LYS A N 1
ATOM 743 C CA . LYS A 1 96 ? 1.279 -0.262 -13.834 1.00 78.38 96 LYS A CA 1
ATOM 744 C C . LYS A 1 96 ? 1.019 -1.751 -13.687 1.00 78.38 96 LYS A C 1
ATOM 746 O O . LYS A 1 96 ? 0.484 -2.168 -12.653 1.00 78.38 96 LYS A O 1
ATOM 751 N N . SER A 1 97 ? 1.411 -2.535 -14.682 1.00 83.94 97 SER A N 1
ATOM 752 C CA . SER A 1 97 ? 1.314 -3.992 -14.604 1.00 83.94 97 SER A CA 1
ATOM 753 C C . SER A 1 97 ? 2.259 -4.544 -13.527 1.00 83.94 97 SER A C 1
ATOM 755 O O . SER A 1 97 ? 3.194 -3.871 -13.077 1.00 83.94 97 SER A O 1
ATOM 757 N N . ALA A 1 98 ? 2.017 -5.779 -13.082 1.00 80.94 98 ALA A N 1
ATOM 758 C CA . ALA A 1 98 ? 2.906 -6.424 -12.118 1.00 80.94 98 ALA A CA 1
ATOM 759 C C . ALA A 1 98 ? 4.336 -6.552 -12.673 1.00 80.94 98 ALA A C 1
ATOM 761 O O . ALA A 1 98 ? 5.298 -6.244 -11.969 1.00 80.94 98 ALA A O 1
ATOM 762 N N . ASP A 1 99 ? 4.455 -6.903 -13.954 1.00 81.94 99 ASP A N 1
ATOM 763 C CA . ASP A 1 99 ? 5.732 -7.050 -14.653 1.00 81.94 99 ASP A CA 1
ATOM 764 C C . ASP A 1 99 ? 6.499 -5.722 -14.718 1.00 81.94 99 ASP A C 1
ATOM 766 O O . ASP A 1 99 ? 7.700 -5.681 -14.462 1.00 81.94 99 ASP A O 1
ATOM 770 N N . GLU A 1 100 ? 5.812 -4.604 -14.966 1.00 85.38 100 GLU A N 1
ATOM 771 C CA . GLU A 1 100 ? 6.423 -3.269 -14.972 1.00 85.38 100 GLU A CA 1
ATOM 772 C C . GLU A 1 100 ? 6.946 -2.847 -13.596 1.00 85.38 100 GLU A C 1
ATOM 774 O O . GLU A 1 100 ? 7.997 -2.200 -13.488 1.00 85.38 100 GLU A O 1
ATOM 779 N N . ILE A 1 101 ? 6.218 -3.198 -12.532 1.00 83.44 101 ILE A N 1
ATOM 780 C CA . ILE A 1 101 ? 6.644 -2.939 -11.155 1.00 83.44 101 ILE A CA 1
ATOM 781 C C . ILE A 1 101 ? 7.895 -3.764 -10.853 1.00 83.44 101 ILE A C 1
ATOM 783 O O . ILE A 1 101 ? 8.898 -3.196 -10.421 1.00 83.44 101 ILE A O 1
ATOM 787 N N . LEU A 1 102 ? 7.876 -5.063 -11.156 1.00 84.12 102 LEU A N 1
ATOM 788 C CA . LEU A 1 102 ? 9.016 -5.954 -10.939 1.00 84.12 102 LEU A CA 1
ATOM 789 C C . LEU A 1 102 ? 10.238 -5.542 -11.767 1.00 84.12 102 LEU A C 1
ATOM 791 O O . LEU A 1 102 ? 11.349 -5.518 -11.241 1.00 84.12 102 LEU A O 1
ATOM 795 N N . ALA A 1 103 ? 10.047 -5.141 -13.023 1.00 87.19 103 ALA A N 1
ATOM 796 C CA . ALA A 1 103 ? 11.118 -4.639 -13.877 1.00 87.19 103 ALA A CA 1
ATOM 797 C C . ALA A 1 103 ? 11.740 -3.356 -13.309 1.00 87.19 103 ALA A C 1
ATOM 799 O O . ALA A 1 103 ? 12.959 -3.190 -13.333 1.00 87.19 103 ALA A O 1
ATOM 800 N N . THR A 1 104 ? 10.921 -2.456 -12.759 1.00 86.06 104 THR A N 1
ATOM 801 C CA . THR A 1 104 ? 11.410 -1.226 -12.120 1.00 86.06 104 THR A CA 1
ATOM 802 C C . THR A 1 104 ? 12.190 -1.534 -10.845 1.00 86.06 104 THR A C 1
ATOM 804 O O . THR A 1 104 ? 13.288 -1.008 -10.671 1.00 86.06 104 THR A O 1
ATOM 807 N N . SER A 1 105 ? 11.676 -2.423 -9.991 1.00 84.12 105 SER A N 1
ATOM 808 C CA . SER A 1 105 ? 12.385 -2.879 -8.792 1.00 84.12 105 SER A CA 1
ATOM 809 C C . SER A 1 105 ? 13.715 -3.548 -9.151 1.00 84.12 105 SER A C 1
ATOM 811 O O . SER A 1 105 ? 14.734 -3.226 -8.549 1.00 84.12 105 SER A O 1
ATOM 813 N N . LYS A 1 106 ? 13.734 -4.415 -10.174 1.00 87.38 106 LYS A N 1
ATOM 814 C CA . LYS A 1 106 ? 14.954 -5.074 -10.660 1.00 87.38 106 LYS A CA 1
ATOM 815 C C . LYS A 1 106 ? 15.990 -4.057 -11.134 1.00 87.38 106 LYS A C 1
ATOM 817 O O . LYS A 1 106 ? 17.139 -4.134 -10.712 1.00 87.38 106 LYS A O 1
ATOM 822 N N . ARG A 1 107 ? 15.588 -3.094 -11.972 1.00 89.00 107 ARG A N 1
ATOM 823 C CA . ARG A 1 107 ? 16.482 -2.030 -12.461 1.00 89.00 107 ARG A CA 1
ATOM 824 C C . ARG A 1 107 ? 17.117 -1.246 -11.317 1.00 89.00 107 ARG A C 1
ATOM 826 O O . ARG A 1 107 ? 18.319 -1.019 -11.343 1.00 89.00 107 ARG A O 1
ATOM 833 N N . TRP A 1 108 ? 16.319 -0.865 -10.321 1.00 86.38 108 TRP A N 1
ATOM 834 C CA . TRP A 1 108 ? 16.821 -0.125 -9.166 1.00 86.38 108 TRP A CA 1
ATOM 835 C C . TRP A 1 108 ? 17.840 -0.945 -8.368 1.00 86.38 108 TRP A C 1
ATOM 837 O O . TRP A 1 108 ? 18.949 -0.469 -8.152 1.00 86.38 108 TRP A O 1
ATOM 847 N N . CYS A 1 109 ? 17.514 -2.196 -8.019 1.00 86.00 109 CYS A N 1
ATOM 848 C CA . CYS A 1 109 ? 18.431 -3.065 -7.276 1.00 86.00 109 CYS A CA 1
ATOM 849 C C . CYS A 1 109 ? 19.770 -3.252 -7.995 1.00 86.00 109 CYS A C 1
ATOM 851 O O . CYS A 1 109 ? 20.819 -3.146 -7.366 1.00 86.00 109 CYS A O 1
ATOM 853 N N . LEU A 1 110 ? 19.734 -3.526 -9.302 1.00 91.00 110 LEU A N 1
ATOM 854 C CA . LEU A 1 110 ? 20.948 -3.729 -10.093 1.00 91.00 110 LEU A CA 1
ATOM 855 C C . LEU A 1 110 ? 21.792 -2.452 -10.152 1.00 91.00 110 LEU A C 1
ATOM 857 O O . LEU A 1 110 ? 22.983 -2.505 -9.876 1.00 91.00 110 LEU A O 1
ATOM 861 N N . GLY A 1 111 ? 21.168 -1.293 -10.384 1.00 90.44 111 GLY A N 1
ATOM 862 C CA . GLY A 1 111 ? 21.886 -0.017 -10.387 1.00 90.44 111 GLY A CA 1
ATOM 863 C C . GLY A 1 111 ? 22.545 0.314 -9.042 1.00 90.44 111 GLY A C 1
ATOM 864 O O . GLY A 1 111 ? 23.654 0.846 -9.015 1.00 90.44 111 GLY A O 1
ATOM 865 N N . THR A 1 112 ? 21.900 -0.027 -7.921 1.00 89.19 112 THR A N 1
ATOM 866 C CA . THR A 1 112 ? 22.495 0.130 -6.585 1.00 89.19 112 THR A CA 1
ATOM 867 C C . THR A 1 112 ? 23.699 -0.790 -6.391 1.00 89.19 112 THR A 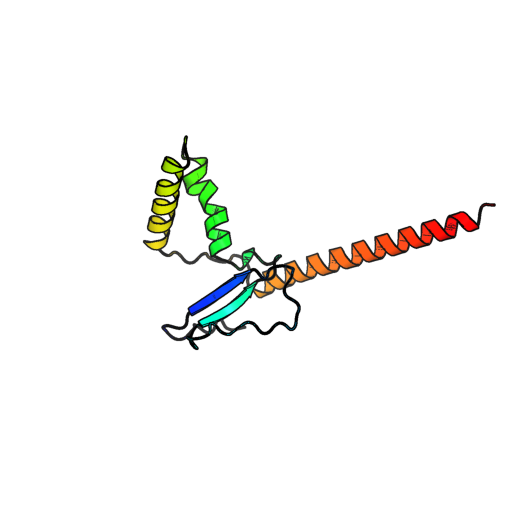C 1
ATOM 869 O O . THR A 1 112 ? 24.724 -0.333 -5.889 1.00 89.19 112 THR A O 1
ATOM 872 N N . LEU A 1 113 ? 23.604 -2.058 -6.800 1.00 92.56 113 LEU A N 1
ATOM 873 C CA . LEU A 1 113 ? 24.715 -3.010 -6.702 1.00 92.56 113 LEU A CA 1
ATOM 874 C C . LEU A 1 113 ? 25.914 -2.565 -7.545 1.00 92.56 113 LEU A C 1
ATOM 876 O O . LEU A 1 113 ? 27.030 -2.531 -7.032 1.00 92.56 113 LEU A O 1
ATOM 880 N N . ASP A 1 114 ? 25.673 -2.135 -8.784 1.00 92.19 114 ASP A N 1
ATOM 881 C CA . ASP A 1 114 ? 26.723 -1.625 -9.666 1.00 92.19 114 ASP A CA 1
ATOM 882 C C . ASP A 1 114 ? 27.406 -0.387 -9.066 1.00 92.19 114 ASP A C 1
ATOM 884 O O . ASP A 1 114 ? 28.628 -0.256 -9.109 1.00 92.19 114 ASP A O 1
ATOM 888 N N . GLY A 1 115 ? 26.628 0.526 -8.474 1.00 89.50 115 GLY A N 1
ATOM 889 C CA . GLY A 1 115 ? 27.160 1.702 -7.786 1.00 89.50 115 GLY A CA 1
ATOM 890 C C . GLY A 1 115 ? 28.064 1.324 -6.614 1.00 89.50 115 GLY A C 1
ATOM 891 O O . GLY A 1 115 ? 29.190 1.810 -6.525 1.00 89.50 115 GLY A O 1
ATOM 892 N N . LEU A 1 116 ? 27.610 0.414 -5.747 1.00 91.25 116 LEU A N 1
ATOM 893 C CA . LEU A 1 116 ? 28.401 -0.085 -4.617 1.00 91.25 116 LEU A CA 1
ATOM 894 C C . LEU A 1 116 ? 29.694 -0.764 -5.077 1.00 91.25 116 LEU A C 1
ATOM 896 O O . LEU A 1 116 ? 30.740 -0.596 -4.448 1.00 91.25 116 LEU A O 1
ATOM 900 N N . GLN A 1 117 ? 29.638 -1.501 -6.184 1.00 88.88 117 GLN A N 1
ATOM 901 C CA . GLN A 1 117 ? 30.806 -2.159 -6.748 1.00 88.88 117 GLN A CA 1
ATOM 902 C C . GLN A 1 117 ? 31.834 -1.147 -7.267 1.00 88.88 117 GLN A C 1
ATOM 904 O O . GLN A 1 117 ? 33.005 -1.245 -6.904 1.00 88.88 117 GLN A O 1
ATOM 909 N N . ARG A 1 118 ? 31.394 -0.104 -7.981 1.00 86.38 118 ARG A N 1
ATOM 910 C CA . ARG A 1 118 ? 32.275 0.999 -8.403 1.00 86.38 118 ARG A CA 1
ATOM 911 C C . ARG A 1 118 ? 32.888 1.742 -7.220 1.00 86.38 118 ARG A C 1
ATOM 913 O O . ARG A 1 118 ? 34.080 2.022 -7.233 1.00 86.38 118 ARG A O 1
ATOM 920 N N . HIS A 1 119 ? 32.110 2.027 -6.173 1.00 85.62 119 HIS A N 1
ATOM 921 C CA . HI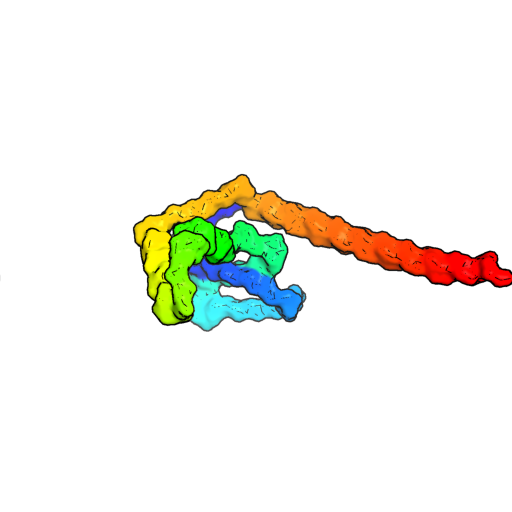S A 1 119 ? 32.641 2.655 -4.957 1.00 85.62 119 HIS A CA 1
ATOM 922 C C . HIS A 1 119 ? 33.744 1.808 -4.306 1.00 85.62 119 HIS A C 1
ATOM 924 O O . HIS A 1 119 ? 34.746 2.356 -3.853 1.00 85.62 119 HIS A O 1
ATOM 930 N N . LYS A 1 120 ? 33.594 0.478 -4.311 1.00 87.56 120 LYS A N 1
ATOM 931 C CA . LYS A 1 120 ? 34.602 -0.465 -3.810 1.00 87.56 120 LYS A CA 1
ATOM 932 C C . LYS A 1 120 ? 35.847 -0.538 -4.702 1.00 87.56 120 LYS A C 1
ATOM 934 O O . LYS A 1 120 ? 36.947 -0.744 -4.204 1.00 87.56 120 LYS A O 1
ATOM 939 N N . GLU A 1 121 ? 35.689 -0.412 -6.015 1.00 87.94 121 GLU A N 1
ATOM 940 C CA . GLU A 1 121 ? 36.811 -0.362 -6.963 1.00 87.94 121 GLU A CA 1
ATOM 941 C C . GLU A 1 121 ? 37.609 0.940 -6.811 1.00 87.94 121 GLU A C 1
ATOM 943 O O . GLU A 1 121 ? 38.835 0.899 -6.736 1.00 87.94 121 GLU A O 1
ATOM 948 N N . ILE A 1 122 ? 36.923 2.079 -6.664 1.00 83.44 122 ILE A N 1
ATOM 949 C CA . ILE A 1 122 ? 37.544 3.390 -6.425 1.00 83.44 122 ILE A CA 1
ATOM 950 C C . ILE A 1 122 ? 38.288 3.411 -5.085 1.00 83.44 122 ILE A C 1
ATOM 952 O O . ILE A 1 122 ? 39.420 3.889 -5.030 1.00 83.44 122 ILE A O 1
ATOM 956 N N . SER A 1 123 ? 37.699 2.865 -4.013 1.00 81.56 123 SER A N 1
ATOM 957 C CA . SER A 1 123 ? 38.367 2.821 -2.706 1.00 81.56 123 SER A CA 1
ATOM 958 C C . SER A 1 123 ? 39.656 1.995 -2.763 1.00 81.56 123 SER A C 1
ATOM 960 O O . SER A 1 123 ? 40.701 2.453 -2.308 1.00 81.56 123 SER A O 1
ATOM 962 N N . LYS A 1 124 ? 39.629 0.836 -3.430 1.00 81.06 124 LYS A N 1
ATOM 963 C CA . LYS A 1 124 ? 40.826 0.010 -3.654 1.00 81.06 124 LYS A CA 1
ATOM 964 C C . LYS A 1 124 ? 41.890 0.716 -4.500 1.00 81.06 124 LYS A C 1
ATOM 966 O O . LYS A 1 124 ? 43.076 0.613 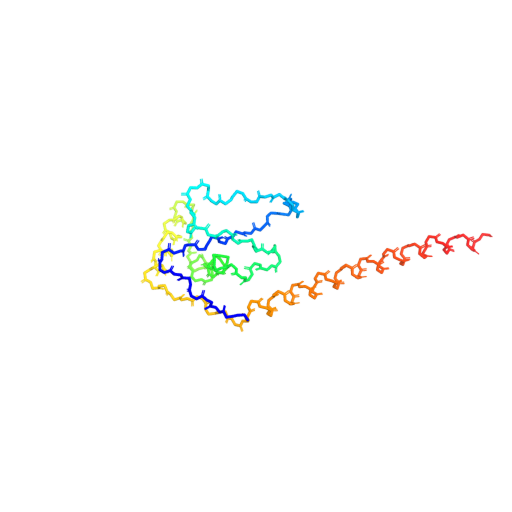-4.204 1.00 81.06 124 LYS A O 1
ATOM 971 N N . ALA A 1 125 ? 41.485 1.438 -5.547 1.00 75.69 125 ALA A N 1
ATOM 972 C CA . ALA A 1 125 ? 42.411 2.212 -6.375 1.00 75.69 125 ALA A CA 1
ATOM 973 C C . ALA A 1 125 ? 43.088 3.342 -5.573 1.00 75.69 125 ALA A C 1
ATOM 975 O O . ALA A 1 125 ? 44.276 3.617 -5.762 1.00 75.69 125 ALA A O 1
ATOM 976 N N . SER A 1 126 ? 42.356 3.956 -4.636 1.00 68.06 126 SER A N 1
ATOM 977 C CA . SER A 1 126 ? 42.898 4.987 -3.746 1.00 68.06 126 SER A CA 1
ATOM 978 C C . SER A 1 126 ? 43.918 4.441 -2.739 1.00 68.06 126 SER A C 1
ATOM 980 O O . SER A 1 126 ? 44.926 5.097 -2.498 1.00 68.06 126 SER A O 1
ATOM 982 N N . GLU A 1 127 ? 43.739 3.209 -2.249 1.00 62.75 127 GLU A N 1
ATOM 983 C CA . GLU A 1 127 ? 44.699 2.528 -1.362 1.00 62.75 127 GLU A CA 1
ATOM 984 C C . GLU A 1 127 ? 46.010 2.168 -2.087 1.00 62.75 127 GLU A C 1
ATOM 986 O O . GLU A 1 127 ? 47.090 2.251 -1.505 1.00 62.75 127 GLU A O 1
ATOM 991 N N . SER A 1 128 ? 45.944 1.831 -3.381 1.00 57.28 128 SER A N 1
ATOM 992 C CA . SER A 1 128 ? 47.135 1.532 -4.191 1.00 57.28 128 SER A CA 1
ATOM 993 C C . SER A 1 128 ? 47.930 2.780 -4.594 1.00 57.28 128 SER A C 1
ATOM 995 O O . SER A 1 128 ? 49.124 2.674 -4.872 1.00 57.28 128 SER A O 1
ATOM 997 N N . THR A 1 129 ? 47.296 3.956 -4.638 1.00 53.28 129 THR A N 1
ATOM 998 C CA . THR A 1 129 ? 47.948 5.209 -5.060 1.00 53.28 129 THR A CA 1
ATOM 999 C C . THR A 1 129 ? 48.814 5.802 -3.941 1.00 53.28 129 THR A C 1
ATOM 1001 O O . THR A 1 129 ? 49.793 6.490 -4.217 1.00 53.28 129 THR A O 1
ATOM 1004 N N . THR A 1 130 ? 48.543 5.467 -2.676 1.00 52.53 130 THR A N 1
ATOM 1005 C CA . THR A 1 130 ? 49.371 5.891 -1.533 1.00 52.53 130 THR A CA 1
ATOM 1006 C C . THR A 1 130 ? 50.761 5.228 -1.506 1.00 52.53 130 THR A C 1
ATOM 1008 O O . THR A 1 130 ? 51.665 5.766 -0.881 1.00 52.53 130 THR A O 1
ATOM 1011 N N . CYS A 1 131 ? 50.985 4.113 -2.217 1.00 48.53 131 CYS A N 1
ATOM 1012 C CA . CYS A 1 131 ? 52.292 3.431 -2.273 1.00 48.53 131 CYS A CA 1
ATOM 1013 C C . CYS A 1 131 ? 53.257 3.948 -3.362 1.00 48.53 131 CYS A C 1
ATOM 1015 O O . CYS A 1 131 ? 54.382 3.466 -3.432 1.00 48.53 131 CYS A O 1
ATOM 1017 N N . VAL A 1 132 ? 52.852 4.897 -4.218 1.00 53.09 132 VAL A N 1
ATOM 1018 C CA . VAL A 1 132 ? 53.690 5.395 -5.338 1.00 53.09 132 VAL A CA 1
ATOM 1019 C C . VAL A 1 132 ? 54.298 6.780 -5.046 1.00 53.09 132 VAL A C 1
ATOM 1021 O O . VAL A 1 132 ? 55.107 7.285 -5.819 1.00 53.09 132 VAL A O 1
ATOM 1024 N N . THR A 1 133 ? 53.974 7.374 -3.894 1.00 50.88 133 THR A N 1
ATOM 1025 C CA . THR A 1 133 ? 54.463 8.694 -3.465 1.00 50.88 133 THR A CA 1
ATOM 1026 C C . THR A 1 133 ? 55.213 8.595 -2.128 1.00 50.88 133 THR A C 1
ATOM 1028 O O . THR A 1 133 ? 54.776 9.170 -1.136 1.00 50.88 133 THR A O 1
ATOM 1031 N N . MET A 1 134 ? 56.314 7.839 -2.071 1.00 40.12 134 MET A N 1
ATOM 1032 C CA . MET A 1 134 ? 57.324 7.886 -0.994 1.00 40.12 134 MET A CA 1
ATOM 1033 C C . MET A 1 134 ? 58.714 7.742 -1.602 1.00 40.12 134 MET A C 1
ATOM 1035 O O . MET A 1 134 ? 58.867 6.876 -2.491 1.00 40.12 134 MET A O 1
#

Radius of gyration: 22.76 Å; chains: 1; bounding box: 76×43×40 Å

Secondary structure (DSSP, 8-state):
-----PPTTPEEEEEEPPTT--TT------TT-TTEEEEEEPGGGGGG-HHHHHHHHHIIIIITTS---SHHHHHHHHHHHHHHHHHS------SS-HHHHHHHHHHHHHHHHHHHHHHHHHHHHHHHHTTS--

pLDDT: mean 71.52, std 15.61, range [23.83, 92.56]